Protein AF-A0A349EQB1-F1 (afdb_monomer)

pLDDT: mean 83.78, std 11.64, range [45.06, 97.0]

Radius of gyration: 29.95 Å; Cα contacts (8 Å, |Δi|>4): 102; chains: 1; bounding box: 60×45×74 Å

Sequence (144 aa):
MTQQDSREPRIEEIAELMQVSVTTARRVSQVVRETTSLDVLIGEHEEDTLKDMLQDRSAVSPDVAATFARRNKDIQEWLSHLTASERRVIELRYGLYDGDDRTLESIGREFGVTRERVRQKEVQALNKLRAISRERNVELASML

Secondary structure (DSSP, 8-state):
-TTTSSSPPPHHHHHHHTTS-HHHHHHHHHHTPPPPPTT-B-SSSTT-BHHHH---TTSPPHHHHHHHHHHHHHHHHHHHTS-HHHHHHHHHHTTTTTS----HHHHHHHHTS-HHHHHHHHHHHHHHHHHHHHHHT--GGGT-

Mean predicted aligned error: 13.96 Å

Structure (mmCIF, N/CA/C/O backbone):
data_AF-A0A349EQB1-F1
#
_entry.id   AF-A0A349EQB1-F1
#
loop_
_atom_site.group_PDB
_atom_site.id
_atom_site.type_symbol
_atom_site.label_atom_id
_atom_site.label_alt_id
_atom_site.label_comp_id
_atom_site.label_asym_id
_atom_site.label_entity_id
_atom_site.label_seq_id
_atom_site.pdbx_PDB_ins_code
_atom_site.Cartn_x
_atom_site.Cartn_y
_atom_site.Cartn_z
_atom_site.occupancy
_atom_site.B_iso_or_equiv
_atom_site.auth_seq_id
_atom_site.auth_comp_id
_atom_site.auth_asym_id
_atom_site.auth_atom_id
_atom_site.pdbx_PDB_model_num
ATOM 1 N N . MET A 1 1 ? 29.550 13.328 -52.832 1.00 58.56 1 MET A N 1
ATOM 2 C CA . MET A 1 1 ? 30.501 13.485 -51.708 1.00 58.56 1 MET A CA 1
ATOM 3 C C . MET A 1 1 ? 31.360 12.240 -51.495 1.00 58.56 1 MET A C 1
ATOM 5 O O . MET A 1 1 ? 32.568 12.388 -51.426 1.00 58.56 1 MET A O 1
ATOM 9 N N . THR A 1 2 ? 30.810 11.019 -51.516 1.00 52.44 2 THR A N 1
ATOM 10 C CA . THR A 1 2 ? 31.609 9.770 -51.451 1.00 52.44 2 THR A CA 1
ATOM 11 C C . THR A 1 2 ? 32.505 9.525 -52.677 1.00 52.44 2 THR A C 1
ATOM 13 O O . THR A 1 2 ? 33.548 8.898 -52.555 1.00 52.44 2 THR A O 1
ATOM 16 N N . GLN A 1 3 ? 32.148 10.068 -53.846 1.00 54.84 3 GLN A N 1
ATOM 17 C CA . GLN A 1 3 ? 32.935 9.944 -55.085 1.00 54.84 3 GLN A CA 1
ATOM 18 C C . GLN A 1 3 ? 34.047 11.001 -55.260 1.00 54.84 3 GLN A C 1
ATOM 20 O O . GLN A 1 3 ? 34.811 10.899 -56.212 1.00 54.84 3 GLN A O 1
ATOM 25 N N . GLN A 1 4 ? 34.135 12.012 -54.383 1.00 57.34 4 GLN A N 1
ATOM 26 C CA . GLN A 1 4 ? 35.089 13.130 -54.515 1.00 57.34 4 GLN A CA 1
ATOM 27 C C . GLN A 1 4 ? 36.216 13.100 -53.475 1.00 57.34 4 GLN A C 1
ATOM 29 O O . GLN A 1 4 ? 37.355 13.371 -53.836 1.00 57.34 4 GLN A O 1
ATOM 34 N N . ASP A 1 5 ? 35.926 12.713 -52.227 1.00 60.06 5 ASP A N 1
ATOM 35 C CA . ASP A 1 5 ? 36.905 12.790 -51.129 1.00 60.06 5 ASP A CA 1
ATOM 36 C C . ASP A 1 5 ? 37.429 11.418 -50.662 1.00 60.06 5 ASP A C 1
ATOM 38 O O . ASP A 1 5 ? 38.184 11.349 -49.693 1.00 60.06 5 ASP A O 1
ATOM 42 N N . SER A 1 6 ? 37.016 10.314 -51.304 1.00 67.56 6 SER A N 1
ATOM 43 C CA . SER A 1 6 ? 37.355 8.925 -50.919 1.00 67.56 6 SER A CA 1
ATOM 44 C C . SER A 1 6 ? 37.171 8.613 -49.422 1.00 67.56 6 SER A C 1
ATOM 46 O O . 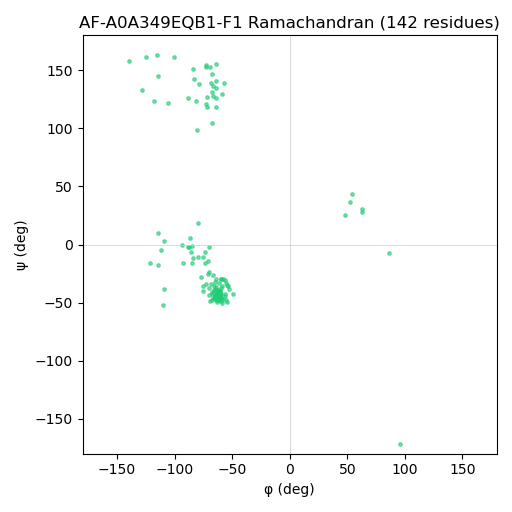SER A 1 6 ? 37.815 7.716 -48.879 1.00 67.56 6 SER A O 1
ATOM 48 N N . ARG A 1 7 ? 36.290 9.353 -48.742 1.00 76.25 7 ARG A N 1
ATOM 49 C CA . ARG A 1 7 ? 35.950 9.201 -47.323 1.00 76.25 7 ARG A CA 1
ATOM 50 C C . ARG A 1 7 ? 34.454 9.384 -47.119 1.00 76.25 7 ARG A C 1
ATOM 52 O O . ARG A 1 7 ? 33.783 10.047 -47.915 1.00 76.25 7 ARG A O 1
ATOM 59 N N . GLU A 1 8 ? 33.946 8.840 -46.020 1.00 75.56 8 GLU A N 1
ATOM 60 C CA . GLU A 1 8 ? 32.587 9.137 -45.581 1.00 75.56 8 GLU A CA 1
ATOM 61 C C . GLU A 1 8 ? 32.468 10.613 -45.145 1.00 75.56 8 GLU A C 1
ATOM 63 O O . GLU A 1 8 ? 33.369 11.140 -44.474 1.00 75.56 8 GLU A O 1
ATOM 68 N N . PRO A 1 9 ? 31.389 11.312 -45.547 1.00 80.31 9 PRO A N 1
ATOM 69 C CA . PRO A 1 9 ? 31.153 12.694 -45.149 1.00 80.31 9 PRO A CA 1
ATOM 70 C C . PRO A 1 9 ? 30.838 12.782 -43.651 1.00 80.31 9 PRO A C 1
ATOM 72 O O . PRO A 1 9 ? 30.095 11.966 -43.103 1.00 80.31 9 PRO A O 1
ATOM 75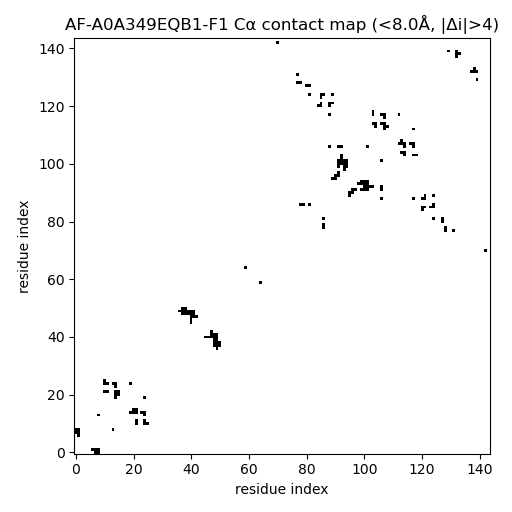 N N . ARG A 1 10 ? 31.393 13.791 -42.975 1.00 84.69 10 ARG A N 1
ATOM 76 C CA . ARG A 1 10 ? 31.135 14.044 -41.552 1.00 84.69 10 ARG A CA 1
ATOM 77 C C . ARG A 1 10 ? 29.733 14.611 -41.358 1.00 84.69 10 ARG A C 1
ATOM 79 O O . ARG A 1 10 ? 29.185 15.269 -42.240 1.00 84.69 10 ARG A O 1
ATOM 86 N N . ILE A 1 11 ? 29.163 14.412 -40.171 1.00 83.44 11 ILE A N 1
ATOM 87 C CA . ILE A 1 11 ? 27.797 14.867 -39.863 1.00 83.44 11 ILE A CA 1
ATOM 88 C C . ILE A 1 11 ? 27.674 16.392 -39.978 1.00 83.44 11 ILE A C 1
ATOM 90 O O . ILE A 1 11 ? 26.634 16.903 -40.385 1.00 83.44 11 ILE A O 1
ATOM 94 N N . GLU A 1 12 ? 28.741 17.118 -39.660 1.00 86.25 12 GLU A N 1
ATOM 95 C CA . GLU A 1 12 ? 28.824 18.569 -39.796 1.00 86.25 12 GLU A CA 1
ATOM 96 C C . GLU A 1 12 ? 28.764 19.014 -41.271 1.00 86.25 12 GLU A C 1
ATOM 98 O O . GLU A 1 12 ? 28.038 19.950 -41.592 1.00 86.25 12 GLU A O 1
ATOM 103 N N . GLU A 1 13 ? 29.434 18.291 -42.174 1.00 84.25 13 GLU A N 1
ATOM 104 C CA . GLU A 1 13 ? 29.444 18.568 -43.621 1.00 84.25 13 GLU A CA 1
ATOM 105 C C . GLU A 1 13 ? 28.085 18.250 -44.260 1.00 84.25 13 GLU A C 1
ATOM 107 O O . GLU A 1 13 ? 27.602 18.975 -45.128 1.00 84.25 13 GLU A O 1
ATOM 112 N N . ILE A 1 14 ? 27.432 17.182 -43.789 1.00 82.25 14 ILE A N 1
ATOM 113 C CA . ILE A 1 14 ? 26.068 16.816 -44.189 1.00 82.25 14 ILE A CA 1
ATOM 114 C C . ILE A 1 14 ? 25.079 17.896 -43.739 1.00 82.25 14 ILE A C 1
ATOM 116 O O . ILE A 1 14 ? 24.205 18.290 -44.508 1.00 82.25 14 ILE A O 1
ATOM 120 N N . ALA A 1 15 ? 25.216 18.391 -42.507 1.00 87.19 15 ALA A N 1
ATOM 121 C CA . ALA A 1 15 ? 24.347 19.428 -41.963 1.00 87.19 15 ALA A CA 1
ATOM 122 C C . ALA A 1 15 ? 24.461 20.745 -42.747 1.00 87.19 15 ALA A C 1
ATOM 124 O O . ALA A 1 15 ? 23.440 21.349 -43.076 1.00 87.19 15 ALA A O 1
ATOM 125 N N . GLU A 1 16 ? 25.688 21.147 -43.092 1.00 87.00 16 GLU A N 1
ATOM 126 C CA . GLU A 1 16 ? 25.968 22.343 -43.889 1.00 87.00 16 GLU A CA 1
ATOM 127 C C . GLU A 1 16 ? 25.401 22.230 -45.311 1.00 87.00 16 GLU A C 1
ATOM 129 O O . GLU A 1 16 ? 24.677 23.121 -45.759 1.00 87.00 16 GLU A O 1
ATOM 134 N N . LEU A 1 17 ? 25.636 21.101 -45.990 1.00 84.56 17 LEU A N 1
ATOM 135 C CA . LEU A 1 17 ? 25.117 20.852 -47.338 1.00 84.56 17 LEU A CA 1
ATOM 136 C C . LEU A 1 17 ? 23.581 20.814 -47.372 1.00 84.56 17 LEU A C 1
ATOM 138 O O . LEU A 1 17 ? 22.958 21.307 -48.310 1.00 84.56 17 LEU A O 1
ATOM 142 N N . MET A 1 18 ? 22.967 20.217 -46.348 1.00 84.00 18 MET A N 1
ATOM 143 C CA . MET A 1 18 ? 21.514 20.085 -46.234 1.00 84.00 18 MET A CA 1
ATOM 144 C C . MET A 1 18 ? 20.837 21.322 -45.622 1.00 84.00 18 MET A C 1
ATOM 146 O O . MET A 1 18 ? 19.614 21.327 -45.505 1.00 84.00 18 MET A O 1
ATOM 150 N N . GLN A 1 19 ? 21.599 22.355 -45.235 1.00 87.75 19 GLN A N 1
ATOM 151 C CA . GLN A 1 19 ? 21.108 23.565 -44.557 1.00 87.75 19 GLN A CA 1
ATOM 152 C C . GLN A 1 19 ? 20.255 23.270 -43.307 1.00 87.75 19 GLN A C 1
ATOM 154 O O . GLN A 1 19 ? 19.283 23.964 -43.005 1.00 87.75 19 GLN A O 1
ATOM 159 N N . VAL A 1 20 ? 20.621 22.228 -42.558 1.00 90.19 20 VAL A N 1
ATOM 160 C CA . VAL A 1 20 ? 19.969 21.840 -41.299 1.00 90.19 20 VAL A CA 1
ATOM 161 C C . VAL A 1 20 ? 20.938 21.986 -40.132 1.00 90.19 20 VAL A C 1
ATOM 163 O O . VAL A 1 20 ? 22.152 22.052 -40.301 1.00 90.19 20 VAL A O 1
ATOM 166 N N . SER A 1 21 ? 20.422 22.003 -38.903 1.00 90.25 21 SER A N 1
ATOM 167 C CA . SER A 1 21 ? 21.295 21.975 -37.728 1.00 90.25 21 SER A CA 1
ATOM 168 C C . SER A 1 21 ? 22.021 20.630 -37.607 1.00 90.25 21 SER A C 1
ATOM 170 O O . SER A 1 21 ? 21.444 19.572 -37.870 1.00 90.25 21 SER A O 1
ATOM 172 N N . VAL A 1 22 ? 23.258 20.646 -37.096 1.00 87.62 22 VAL A N 1
ATOM 173 C CA . VAL A 1 22 ? 24.036 19.426 -36.788 1.00 87.62 22 VAL A CA 1
ATOM 174 C C . VAL A 1 22 ? 23.259 18.482 -35.863 1.00 87.62 22 VAL A C 1
ATOM 176 O O . VAL A 1 22 ? 23.308 17.264 -36.011 1.00 87.62 22 VAL A O 1
ATOM 179 N N . THR A 1 23 ? 22.476 19.033 -34.933 1.00 86.88 23 THR A N 1
ATOM 180 C CA . THR A 1 23 ? 21.584 18.260 -34.055 1.00 86.88 23 THR A CA 1
ATOM 181 C C . THR A 1 23 ? 20.488 17.526 -34.831 1.00 86.88 23 THR A C 1
ATOM 183 O O . THR A 1 23 ? 20.200 16.367 -34.536 1.00 86.88 23 THR A O 1
ATOM 186 N N . THR A 1 24 ? 19.913 18.164 -35.853 1.00 84.25 24 THR A N 1
ATOM 187 C CA . THR A 1 24 ? 18.908 17.558 -36.734 1.00 84.25 24 THR A CA 1
ATOM 188 C C . THR A 1 24 ? 19.542 16.489 -37.617 1.00 84.25 24 THR A C 1
ATOM 190 O O . THR A 1 24 ? 18.998 15.391 -37.699 1.00 84.25 24 THR A O 1
ATOM 193 N N . ALA A 1 25 ? 20.719 16.756 -38.189 1.00 85.38 25 ALA A N 1
ATOM 194 C CA . ALA A 1 25 ? 21.469 15.784 -38.983 1.00 85.38 25 ALA A CA 1
ATOM 195 C C . ALA A 1 25 ? 21.843 14.532 -38.166 1.00 85.38 25 ALA A C 1
ATOM 197 O O . ALA A 1 25 ? 21.611 13.413 -38.622 1.00 85.38 25 ALA A O 1
ATOM 198 N N . ARG A 1 26 ? 22.317 14.696 -36.918 1.00 84.00 26 ARG A N 1
ATOM 199 C CA . ARG A 1 26 ? 22.575 13.572 -35.992 1.00 84.00 26 ARG A CA 1
ATOM 200 C C . ARG A 1 26 ? 21.316 12.768 -35.703 1.00 84.00 26 ARG A C 1
ATOM 202 O O . ARG A 1 26 ? 21.353 11.544 -35.757 1.00 84.00 26 ARG A O 1
ATOM 209 N N . ARG A 1 27 ? 20.202 13.444 -35.413 1.00 81.88 27 ARG A N 1
ATOM 210 C CA . ARG A 1 27 ? 18.933 12.779 -35.102 1.00 81.88 27 ARG A CA 1
ATOM 211 C C . ARG A 1 27 ? 18.418 11.972 -36.292 1.00 81.88 27 ARG A C 1
ATOM 213 O O . ARG A 1 27 ? 18.028 10.829 -36.111 1.00 81.88 27 ARG A O 1
ATOM 220 N N . VAL A 1 28 ? 18.453 12.539 -37.498 1.00 81.94 28 VAL A N 1
ATOM 221 C CA . VAL A 1 28 ? 18.044 11.836 -38.723 1.00 81.94 28 VAL A CA 1
ATOM 222 C C . VAL A 1 28 ? 18.976 10.655 -39.003 1.00 81.94 28 VAL A C 1
ATOM 224 O O . VAL A 1 28 ? 18.493 9.555 -39.238 1.00 81.94 28 VAL A O 1
ATOM 227 N N . SER A 1 29 ? 20.294 10.833 -38.874 1.00 77.56 29 SER A N 1
ATOM 228 C CA . SER A 1 29 ? 21.273 9.747 -39.032 1.00 77.56 29 SER A CA 1
ATOM 229 C C . SER A 1 29 ? 21.051 8.592 -38.043 1.00 77.56 29 SER A C 1
ATOM 231 O O . SER A 1 29 ? 21.192 7.431 -38.415 1.00 77.56 29 SER A O 1
ATOM 233 N N . GLN A 1 30 ? 20.631 8.878 -36.806 1.00 73.50 30 GLN A N 1
ATOM 234 C CA . GLN A 1 30 ? 20.284 7.847 -35.821 1.00 73.50 30 GLN A CA 1
ATOM 235 C C . GLN A 1 30 ? 18.985 7.094 -36.139 1.00 73.50 30 GLN A C 1
ATOM 237 O O . GLN A 1 30 ? 18.834 5.957 -35.698 1.00 73.50 30 GLN A O 1
ATOM 242 N N . VAL A 1 31 ? 18.059 7.709 -36.879 1.00 71.69 31 VAL A N 1
ATOM 243 C CA . VAL A 1 31 ? 16.783 7.090 -37.275 1.00 71.69 31 VAL A CA 1
ATOM 244 C C . VAL A 1 31 ? 16.970 6.103 -38.430 1.00 71.69 31 VAL A C 1
ATOM 246 O O . VAL A 1 31 ? 16.237 5.125 -38.504 1.00 71.69 31 VAL A O 1
ATOM 249 N N . VAL A 1 32 ? 17.982 6.293 -39.284 1.00 66.69 32 VAL A N 1
ATOM 250 C CA . VAL A 1 32 ? 18.276 5.411 -40.437 1.00 66.69 32 VAL A CA 1
ATOM 251 C C . VAL A 1 32 ? 19.017 4.126 -40.022 1.00 66.69 32 VAL A C 1
ATOM 253 O O . VAL A 1 32 ? 19.621 3.452 -40.845 1.00 66.69 32 VAL A O 1
ATOM 256 N N . ARG A 1 33 ? 18.996 3.742 -38.741 1.00 62.59 33 ARG A N 1
ATOM 257 C CA . ARG A 1 33 ? 19.584 2.461 -38.330 1.00 62.59 33 ARG A CA 1
ATOM 258 C C . ARG A 1 33 ? 18.804 1.315 -38.973 1.00 62.59 33 ARG A C 1
ATOM 260 O O . ARG A 1 33 ? 17.617 1.152 -38.701 1.00 62.59 33 ARG A O 1
ATOM 267 N N . GLU A 1 34 ? 19.482 0.523 -39.798 1.00 64.94 34 GLU A N 1
ATOM 268 C CA . GLU A 1 34 ? 18.965 -0.760 -40.267 1.00 64.94 34 GLU A CA 1
ATOM 269 C C . GLU A 1 34 ? 18.690 -1.650 -39.049 1.00 64.94 34 GLU A C 1
ATOM 271 O O . GLU A 1 34 ? 19.511 -1.769 -38.136 1.00 64.94 34 GLU A O 1
ATOM 276 N N . THR A 1 35 ? 17.493 -2.225 -38.988 1.00 74.50 35 THR A N 1
ATOM 277 C CA . THR A 1 35 ? 17.125 -3.155 -37.923 1.00 74.50 35 THR A CA 1
ATOM 278 C C . THR A 1 35 ? 17.861 -4.472 -38.138 1.00 74.50 35 THR A C 1
ATOM 280 O O . THR A 1 35 ? 17.665 -5.120 -39.165 1.00 74.50 35 THR A O 1
ATOM 283 N N . THR A 1 36 ? 18.668 -4.897 -37.170 1.00 79.56 36 THR A N 1
ATOM 284 C CA . THR A 1 36 ? 19.294 -6.226 -37.184 1.00 79.56 36 THR A CA 1
ATOM 285 C C . THR A 1 36 ? 18.323 -7.268 -36.635 1.00 79.56 36 THR A C 1
ATOM 287 O O . THR A 1 36 ? 17.585 -6.994 -35.686 1.00 79.56 36 THR A O 1
ATOM 290 N N . SER A 1 37 ? 18.322 -8.468 -37.220 1.00 84.38 37 SER A N 1
ATOM 291 C CA . SER A 1 37 ? 17.544 -9.587 -36.682 1.00 84.38 37 SER A CA 1
ATOM 292 C C . SER A 1 37 ? 18.054 -9.994 -35.296 1.00 84.38 37 SER A C 1
ATOM 294 O O . SER A 1 37 ? 19.259 -10.025 -35.049 1.00 84.38 37 SER A O 1
ATOM 296 N N . LEU A 1 38 ? 17.129 -10.333 -34.397 1.00 82.69 38 LEU A N 1
ATOM 297 C CA . LEU A 1 38 ? 17.454 -10.861 -33.072 1.00 82.69 38 LEU A CA 1
ATOM 298 C C . LEU A 1 38 ? 17.946 -12.317 -33.115 1.00 82.69 38 LEU A C 1
ATOM 300 O O . LEU A 1 38 ? 18.570 -12.763 -32.160 1.00 82.69 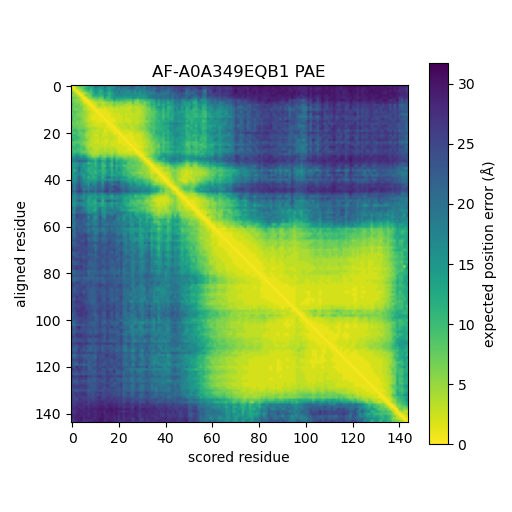38 LEU A O 1
ATOM 304 N N . ASP A 1 39 ? 17.715 -13.022 -34.225 1.00 85.12 39 ASP A N 1
ATOM 305 C CA . ASP A 1 39 ? 18.143 -14.414 -34.428 1.00 85.12 39 ASP A CA 1
ATOM 306 C C . ASP A 1 39 ? 19.574 -14.520 -34.989 1.00 85.12 39 ASP A C 1
ATOM 308 O O . ASP A 1 39 ? 20.030 -15.599 -35.363 1.00 85.12 39 ASP A O 1
ATOM 312 N N . VAL A 1 40 ? 20.292 -13.397 -35.107 1.00 86.19 40 VAL A N 1
ATOM 313 C CA . VAL A 1 40 ? 21.702 -13.410 -35.514 1.00 86.19 40 VAL A CA 1
ATOM 314 C C . VAL A 1 40 ? 22.525 -14.080 -34.418 1.00 86.19 40 VAL A C 1
ATOM 316 O O . VAL A 1 40 ? 22.440 -13.673 -33.261 1.00 86.19 40 VAL A O 1
ATOM 319 N N . LEU A 1 41 ? 23.332 -15.074 -34.797 1.00 84.19 41 LEU A N 1
ATOM 320 C CA . LEU A 1 41 ? 24.287 -15.729 -33.903 1.00 84.19 41 LEU A CA 1
ATOM 321 C C . LEU A 1 41 ? 25.361 -14.734 -33.443 1.00 84.19 41 LEU A C 1
ATOM 323 O O . LEU A 1 41 ? 25.897 -13.974 -34.256 1.00 84.19 41 LEU A O 1
ATOM 327 N N . ILE A 1 42 ? 25.675 -14.732 -32.149 1.00 79.50 42 ILE A N 1
ATOM 328 C CA . ILE A 1 42 ? 26.669 -13.848 -31.536 1.00 79.50 42 ILE A CA 1
ATOM 329 C C . ILE A 1 42 ? 27.659 -14.665 -30.707 1.00 79.50 42 ILE A C 1
ATOM 331 O O . ILE A 1 42 ? 27.270 -15.452 -29.858 1.00 79.50 42 ILE A O 1
ATOM 335 N N . GLY A 1 43 ? 28.955 -14.390 -30.886 1.00 75.44 43 GLY A N 1
ATOM 336 C CA . GLY A 1 43 ? 30.031 -15.030 -30.124 1.00 75.44 43 GLY A CA 1
ATOM 337 C C . GLY A 1 43 ? 30.656 -16.227 -30.844 1.00 75.44 43 GLY A C 1
ATOM 338 O O . GLY A 1 43 ? 30.420 -16.446 -32.028 1.00 75.44 43 GLY A O 1
ATOM 339 N N . GLU A 1 44 ? 31.517 -16.964 -30.136 1.00 71.44 44 GLU A N 1
ATOM 340 C CA . GLU A 1 44 ? 32.187 -18.171 -30.659 1.00 71.44 44 GLU A CA 1
ATOM 341 C C . GLU A 1 44 ? 31.325 -19.438 -30.523 1.00 71.44 44 GLU A C 1
ATOM 343 O O . GLU A 1 44 ? 31.655 -20.477 -31.092 1.00 71.44 44 GLU A O 1
ATOM 348 N N . HIS A 1 45 ? 30.230 -19.365 -29.764 1.00 66.88 45 HIS A N 1
ATOM 349 C CA . HIS A 1 45 ? 29.308 -20.474 -29.556 1.00 66.88 45 HIS A CA 1
ATOM 350 C C . HIS A 1 45 ? 28.232 -20.471 -30.647 1.00 66.88 45 HIS A C 1
ATOM 352 O O . HIS A 1 45 ? 27.557 -19.469 -30.859 1.00 66.88 45 HIS A O 1
ATOM 358 N N . GLU A 1 46 ? 28.065 -21.602 -31.335 1.00 68.31 46 GLU A N 1
ATOM 359 C CA . GLU A 1 46 ? 27.184 -21.732 -32.510 1.00 68.31 46 GLU A CA 1
ATOM 360 C C . GLU A 1 46 ? 25.674 -21.658 -32.194 1.00 68.31 46 GLU A C 1
ATOM 362 O O . GLU A 1 46 ? 24.860 -21.714 -33.113 1.00 68.31 46 GLU A O 1
ATOM 367 N N . GLU A 1 47 ? 25.287 -21.526 -30.922 1.00 76.12 47 GLU A N 1
ATOM 368 C CA . GLU A 1 47 ? 23.884 -21.558 -30.480 1.00 76.12 47 GLU A CA 1
ATOM 369 C C . GLU A 1 47 ? 23.376 -20.229 -29.897 1.00 76.12 47 GLU A C 1
ATOM 371 O O . GLU A 1 47 ? 22.164 -20.029 -29.835 1.00 76.12 47 GLU A O 1
ATOM 376 N N . ASP A 1 48 ? 24.263 -19.309 -29.502 1.00 81.69 48 ASP A N 1
ATOM 377 C CA . ASP A 1 48 ? 23.861 -18.077 -28.819 1.00 81.69 48 ASP A CA 1
ATOM 378 C C . ASP A 1 48 ? 23.380 -17.026 -29.828 1.00 81.69 48 ASP A C 1
ATOM 380 O O . ASP A 1 48 ? 24.114 -16.628 -30.737 1.00 81.69 48 ASP A O 1
ATOM 384 N N . THR A 1 49 ? 22.151 -16.533 -29.665 1.00 86.06 49 THR A N 1
ATOM 385 C CA . THR A 1 49 ? 21.593 -15.472 -30.516 1.00 86.06 49 THR A CA 1
ATOM 386 C C . THR A 1 49 ? 21.645 -14.101 -29.842 1.00 86.06 49 THR A C 1
ATOM 388 O O . THR A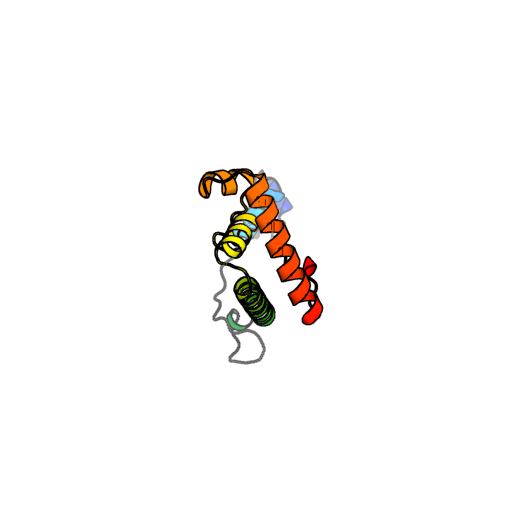 1 49 ? 21.720 -13.970 -28.618 1.00 86.06 49 THR A O 1
ATOM 391 N N . LEU A 1 50 ? 21.531 -13.031 -30.635 1.00 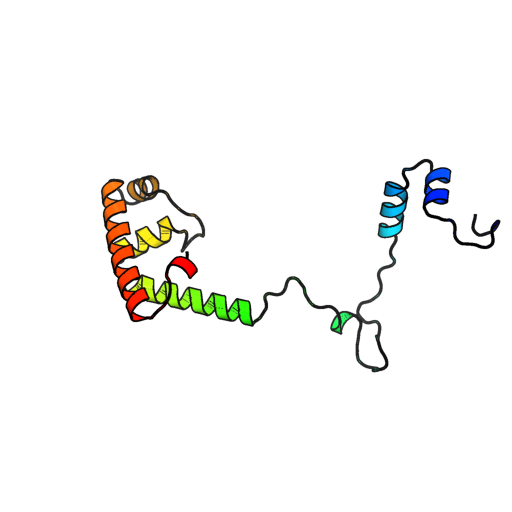83.19 50 LEU A N 1
ATOM 392 C CA . LEU A 1 50 ? 21.411 -11.661 -30.122 1.00 83.19 50 LEU A CA 1
ATOM 393 C C . LEU A 1 50 ? 20.241 -11.512 -29.136 1.00 83.19 50 LEU A C 1
ATOM 395 O O . LEU A 1 50 ? 20.333 -10.734 -28.185 1.00 83.19 50 LEU A O 1
ATOM 399 N N . LYS A 1 51 ? 19.154 -12.262 -29.339 1.00 81.62 51 LYS A N 1
ATOM 400 C CA . LYS A 1 51 ? 18.002 -12.295 -28.435 1.00 81.62 51 LYS A CA 1
ATOM 401 C C . LYS A 1 51 ? 18.369 -12.792 -27.038 1.00 81.62 51 LYS A C 1
ATOM 403 O O . LYS A 1 51 ? 17.868 -12.234 -26.065 1.00 81.62 51 LYS A O 1
ATOM 408 N N . ASP A 1 52 ? 19.240 -13.791 -26.937 1.00 84.00 52 ASP A N 1
ATOM 409 C CA . ASP A 1 52 ? 19.602 -14.423 -25.663 1.00 84.00 52 ASP A CA 1
ATOM 410 C C . ASP A 1 52 ? 20.444 -13.492 -24.776 1.00 84.00 52 ASP A C 1
ATOM 412 O O . ASP A 1 52 ? 20.415 -13.583 -23.549 1.00 84.00 52 ASP A O 1
ATOM 416 N N . MET A 1 53 ? 21.127 -12.518 -25.384 1.00 79.75 53 MET A N 1
ATOM 417 C CA . MET A 1 53 ? 21.891 -11.487 -24.673 1.00 79.75 53 MET A CA 1
ATOM 418 C C . MET A 1 53 ? 21.049 -10.280 -24.235 1.00 79.75 53 MET A C 1
ATOM 420 O O . MET A 1 53 ? 21.499 -9.461 -23.424 1.00 79.75 53 MET A O 1
ATOM 424 N N . LEU A 1 54 ? 19.843 -10.112 -24.784 1.00 82.75 54 LEU A N 1
ATOM 425 C CA . LEU A 1 54 ? 18.994 -8.966 -24.478 1.00 82.75 54 LEU A CA 1
ATOM 426 C C . LEU A 1 54 ? 18.255 -9.185 -23.159 1.00 82.75 54 LEU A C 1
ATOM 428 O O . LEU A 1 54 ? 17.196 -9.804 -23.098 1.00 82.75 54 LEU A O 1
ATOM 432 N N . GLN A 1 55 ? 18.791 -8.597 -22.091 1.00 78.62 55 GLN A N 1
ATOM 433 C CA . GLN A 1 55 ? 18.089 -8.530 -20.817 1.00 78.62 55 GLN A CA 1
ATOM 434 C C . GLN A 1 55 ? 16.817 -7.681 -20.948 1.00 78.62 55 GLN A C 1
ATOM 436 O O . GLN A 1 55 ? 16.876 -6.503 -21.320 1.00 78.62 55 GLN A O 1
ATOM 441 N N . ASP A 1 56 ? 15.678 -8.252 -20.557 1.00 82.88 56 ASP A N 1
ATOM 442 C CA . ASP A 1 56 ? 14.449 -7.488 -20.381 1.00 82.88 56 ASP A CA 1
ATOM 443 C C . ASP A 1 56 ? 14.601 -6.535 -19.189 1.00 82.88 56 ASP A C 1
ATOM 445 O O . ASP A 1 56 ? 14.560 -6.928 -18.023 1.00 82.88 56 ASP A O 1
ATOM 449 N N . ARG A 1 57 ? 14.794 -5.252 -19.494 1.00 78.50 57 ARG A N 1
ATOM 450 C CA . ARG A 1 57 ? 14.917 -4.187 -18.489 1.00 78.50 57 ARG A CA 1
ATOM 451 C C . ARG A 1 57 ? 13.579 -3.792 -17.864 1.00 78.50 57 ARG A C 1
ATOM 453 O O . ARG A 1 57 ? 13.578 -3.023 -16.908 1.00 78.50 57 ARG A O 1
ATOM 460 N N . SER A 1 58 ? 12.462 -4.262 -18.415 1.00 79.31 58 SER A N 1
ATOM 461 C CA . SER A 1 58 ? 11.120 -4.026 -17.881 1.00 79.31 58 SER A CA 1
ATOM 462 C C . SER A 1 58 ? 10.651 -5.133 -16.932 1.00 79.31 58 SER A C 1
ATOM 464 O O . SER A 1 58 ? 9.724 -4.915 -16.151 1.00 79.31 58 SER A O 1
ATOM 466 N N . ALA A 1 59 ? 11.312 -6.295 -16.950 1.00 82.62 59 ALA A N 1
ATOM 467 C CA . ALA A 1 59 ? 10.986 -7.407 -16.074 1.00 82.62 59 ALA A CA 1
ATOM 468 C C . ALA A 1 59 ? 11.299 -7.082 -14.603 1.00 82.62 59 ALA A C 1
ATOM 470 O O . ALA A 1 59 ? 12.395 -6.642 -14.248 1.00 82.62 59 ALA A O 1
ATOM 471 N N . VAL A 1 60 ? 10.336 -7.348 -13.719 1.00 82.19 60 VAL A N 1
ATOM 472 C CA . VAL A 1 60 ? 10.540 -7.245 -12.270 1.00 82.19 60 VAL A CA 1
ATOM 473 C C . VAL A 1 60 ? 11.424 -8.406 -11.816 1.00 82.19 60 VAL A C 1
ATOM 475 O O . VAL A 1 60 ? 11.113 -9.567 -12.075 1.00 82.19 60 VAL A O 1
ATOM 478 N N . SER A 1 61 ? 12.515 -8.099 -11.112 1.00 85.94 61 SER A N 1
ATOM 479 C CA . SER A 1 61 ? 13.398 -9.124 -10.544 1.00 85.94 61 SER A CA 1
ATOM 480 C C . SER A 1 61 ? 12.620 -10.077 -9.617 1.00 85.94 61 SER A C 1
ATOM 482 O O . SER A 1 61 ? 11.813 -9.600 -8.810 1.00 85.94 61 SER A O 1
ATOM 484 N N . PRO A 1 62 ? 12.881 -11.400 -9.656 1.00 86.00 62 PRO A N 1
ATOM 485 C CA . PRO A 1 62 ? 12.236 -12.368 -8.767 1.00 86.00 62 PRO A CA 1
ATOM 486 C C . PRO A 1 62 ? 12.355 -12.013 -7.280 1.00 86.00 62 PRO A C 1
ATOM 488 O O . PRO A 1 62 ? 11.407 -12.211 -6.525 1.00 86.00 62 PRO A O 1
ATOM 491 N N . ASP A 1 63 ? 13.489 -11.442 -6.867 1.00 85.69 63 ASP A N 1
ATOM 492 C CA . ASP A 1 63 ? 13.72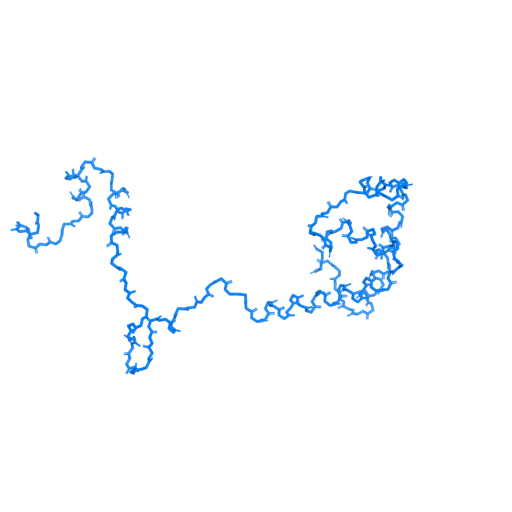1 -10.992 -5.489 1.00 85.69 63 ASP A CA 1
ATOM 493 C C . ASP A 1 63 ? 12.764 -9.857 -5.083 1.00 85.69 63 ASP A C 1
ATOM 495 O O . ASP A 1 63 ? 12.124 -9.899 -4.027 1.00 85.69 63 ASP A O 1
ATOM 499 N N . VAL A 1 64 ? 12.586 -8.880 -5.978 1.00 84.06 64 VAL A N 1
ATOM 500 C CA . VAL A 1 64 ? 11.665 -7.754 -5.780 1.00 84.06 64 VAL A CA 1
ATOM 501 C C . VAL A 1 64 ? 10.225 -8.260 -5.719 1.00 84.06 64 VAL A C 1
ATOM 503 O O . VAL A 1 64 ? 9.475 -7.873 -4.821 1.00 84.06 64 VAL A O 1
ATOM 506 N N . ALA A 1 65 ? 9.851 -9.170 -6.622 1.00 85.44 65 ALA A N 1
ATOM 507 C CA . ALA A 1 65 ? 8.522 -9.773 -6.647 1.00 85.44 65 ALA A CA 1
ATOM 508 C C . ALA A 1 65 ? 8.228 -10.578 -5.367 1.00 85.44 65 ALA A C 1
ATOM 510 O O . ALA A 1 65 ? 7.170 -10.406 -4.758 1.00 85.44 65 ALA A O 1
ATOM 511 N N . ALA A 1 66 ? 9.172 -11.408 -4.913 1.00 87.00 66 ALA A N 1
ATOM 512 C CA . ALA A 1 66 ? 9.037 -12.192 -3.685 1.00 87.00 66 ALA A CA 1
ATOM 513 C C . ALA A 1 66 ? 8.923 -11.293 -2.447 1.00 87.00 66 ALA A C 1
ATOM 515 O O . ALA A 1 66 ? 8.070 -11.510 -1.581 1.00 87.00 66 ALA A O 1
ATOM 516 N N . THR A 1 67 ? 9.740 -10.243 -2.388 1.00 87.19 67 THR A N 1
ATOM 517 C CA . THR A 1 67 ? 9.711 -9.258 -1.308 1.00 87.19 67 THR A CA 1
ATOM 518 C C . THR A 1 67 ? 8.372 -8.520 -1.260 1.00 87.19 67 THR A C 1
ATOM 520 O O . THR A 1 67 ? 7.801 -8.358 -0.180 1.00 87.19 67 THR A O 1
ATOM 523 N N . PHE A 1 68 ? 7.838 -8.101 -2.409 1.00 85.06 68 PHE A N 1
ATOM 524 C CA . PHE A 1 68 ? 6.525 -7.460 -2.496 1.00 85.06 68 PHE A CA 1
ATOM 525 C C . PHE A 1 68 ? 5.396 -8.406 -2.064 1.00 85.06 68 PHE A C 1
ATOM 527 O O . PHE A 1 68 ? 4.560 -8.041 -1.237 1.00 85.06 68 PHE A O 1
ATOM 534 N N . ALA A 1 69 ? 5.409 -9.651 -2.548 1.00 86.25 69 ALA A N 1
ATOM 535 C CA . ALA A 1 69 ? 4.423 -10.662 -2.172 1.00 86.25 69 ALA A CA 1
ATOM 536 C C . ALA A 1 69 ? 4.433 -10.944 -0.660 1.00 86.25 69 ALA A C 1
ATOM 538 O O . ALA A 1 69 ? 3.373 -11.024 -0.035 1.00 86.25 69 ALA A O 1
ATOM 539 N N . ARG A 1 70 ? 5.625 -11.039 -0.054 1.00 87.31 70 ARG A N 1
ATOM 540 C CA . ARG A 1 70 ? 5.777 -11.191 1.397 1.00 87.31 70 ARG A CA 1
ATOM 541 C C . ARG A 1 70 ? 5.201 -9.994 2.154 1.00 87.31 70 ARG A C 1
ATOM 543 O O . ARG A 1 70 ? 4.412 -10.202 3.069 1.00 87.31 70 ARG A O 1
ATOM 550 N N . ARG A 1 71 ? 5.532 -8.762 1.747 1.00 83.81 71 ARG A N 1
ATOM 551 C CA . ARG A 1 71 ? 4.995 -7.543 2.379 1.00 83.81 71 ARG A CA 1
ATOM 552 C C . ARG A 1 71 ? 3.470 -7.501 2.333 1.00 83.81 71 ARG A C 1
ATOM 554 O O . ARG A 1 71 ? 2.841 -7.265 3.359 1.00 83.81 71 ARG A O 1
ATOM 561 N N . ASN A 1 72 ? 2.873 -7.792 1.178 1.00 86.94 72 ASN A N 1
ATOM 562 C CA . ASN A 1 72 ? 1.417 -7.835 1.05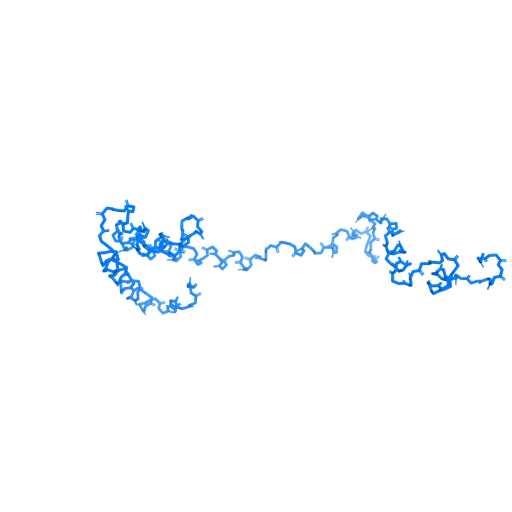1 1.00 86.94 72 ASN A CA 1
ATOM 563 C C . ASN A 1 72 ? 0.794 -8.881 1.976 1.00 86.94 72 ASN A C 1
ATOM 565 O O . ASN A 1 72 ? -0.225 -8.609 2.606 1.00 86.94 72 ASN A O 1
ATOM 569 N N . LYS A 1 73 ? 1.411 -10.060 2.098 1.00 88.19 73 LYS A N 1
ATOM 570 C CA . LYS A 1 73 ? 0.942 -11.098 3.018 1.00 88.19 73 LYS A CA 1
ATOM 571 C C . LYS A 1 73 ? 0.981 -10.629 4.475 1.00 88.19 73 LYS A C 1
ATOM 573 O O . LYS A 1 73 ? -0.008 -10.813 5.181 1.00 88.19 73 LYS A O 1
ATOM 578 N N . ASP A 1 74 ? 2.076 -10.000 4.897 1.00 86.50 74 ASP A N 1
ATOM 579 C CA . ASP A 1 74 ? 2.229 -9.479 6.260 1.00 86.50 74 ASP A CA 1
ATOM 580 C C . ASP A 1 74 ? 1.170 -8.400 6.561 1.00 86.50 74 ASP A C 1
ATOM 582 O O . ASP A 1 74 ? 0.506 -8.455 7.596 1.00 86.50 74 ASP A O 1
ATOM 586 N N . ILE A 1 75 ? 0.930 -7.473 5.623 1.00 87.19 75 ILE A N 1
ATOM 587 C CA . ILE A 1 75 ? -0.120 -6.447 5.745 1.00 87.19 75 ILE A CA 1
ATOM 588 C C . ILE A 1 75 ? -1.502 -7.094 5.896 1.00 87.19 75 ILE A C 1
ATOM 590 O O . ILE A 1 75 ? -2.252 -6.732 6.803 1.00 87.19 75 ILE A O 1
ATOM 594 N N . GLN A 1 76 ? -1.844 -8.066 5.047 1.00 89.50 76 GLN A N 1
ATOM 595 C CA . GLN A 1 76 ? -3.139 -8.752 5.110 1.00 89.50 76 GLN A CA 1
ATOM 596 C C . GLN A 1 76 ? -3.329 -9.501 6.433 1.00 89.50 76 GLN A C 1
ATOM 598 O O . GLN A 1 76 ? -4.403 -9.447 7.037 1.00 89.50 76 GLN A O 1
ATOM 603 N N . GLU A 1 77 ? -2.276 -10.149 6.930 1.00 89.81 77 GLU A N 1
ATOM 604 C CA . GLU A 1 77 ? -2.292 -10.793 8.239 1.00 89.81 77 GLU A CA 1
ATOM 605 C C . GLU A 1 77 ? -2.522 -9.770 9.358 1.00 89.81 77 GLU A C 1
ATOM 607 O O . GLU A 1 77 ? -3.365 -9.980 10.226 1.00 89.81 77 GLU A O 1
ATOM 612 N N . TRP A 1 78 ? -1.853 -8.620 9.328 1.00 89.31 78 TRP A N 1
ATOM 613 C CA . TRP A 1 78 ? -2.017 -7.598 10.364 1.00 89.31 78 TRP A CA 1
ATOM 614 C C . TRP A 1 78 ? -3.403 -6.957 10.343 1.00 89.31 78 TRP A C 1
ATOM 616 O O . TRP A 1 78 ? -4.032 -6.794 11.392 1.00 89.31 78 TRP A O 1
ATOM 626 N N . LEU A 1 79 ? -3.919 -6.655 9.149 1.00 91.06 79 LEU A N 1
ATOM 627 C CA . LEU A 1 79 ? -5.288 -6.183 8.964 1.00 91.06 79 LEU A CA 1
ATOM 628 C C . LEU A 1 79 ? -6.305 -7.215 9.470 1.00 91.06 79 LEU A C 1
ATOM 630 O O . LEU A 1 79 ? -7.376 -6.823 9.947 1.00 91.06 79 LEU A O 1
ATOM 634 N N . SER A 1 80 ? -5.984 -8.515 9.433 1.00 91.12 80 SER A N 1
ATOM 635 C CA . SER A 1 80 ? -6.853 -9.584 9.944 1.00 91.12 80 SER A CA 1
ATOM 636 C C . SER A 1 80 ? -7.171 -9.443 11.444 1.00 91.12 80 SER A C 1
ATOM 638 O O . SER A 1 80 ? -8.284 -9.762 11.858 1.00 91.12 80 SER A O 1
ATOM 640 N N . HIS A 1 81 ? -6.262 -8.854 12.231 1.00 90.69 81 HIS A N 1
ATOM 641 C CA . HIS A 1 81 ? -6.433 -8.613 13.671 1.00 90.69 81 HIS A CA 1
ATOM 642 C C . HIS A 1 81 ? -7.289 -7.380 14.007 1.00 90.69 81 HIS A C 1
ATOM 644 O O . HIS A 1 81 ? -7.653 -7.160 15.167 1.00 90.69 81 HIS A O 1
ATOM 650 N N . LEU A 1 82 ? -7.607 -6.548 13.014 1.00 93.50 82 LEU A N 1
ATOM 651 C CA . LEU A 1 82 ? -8.488 -5.398 13.181 1.00 93.50 82 LEU A CA 1
ATOM 652 C C . LEU A 1 82 ? -9.957 -5.812 13.070 1.00 93.50 82 LEU A C 1
ATOM 654 O O . LEU A 1 82 ? -10.316 -6.727 12.328 1.00 93.50 82 LEU A O 1
ATOM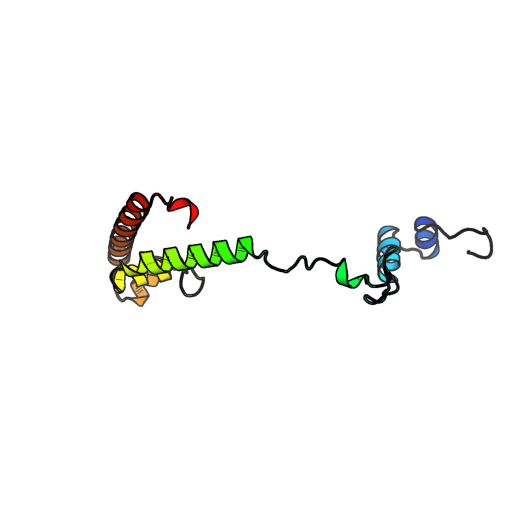 658 N N . THR A 1 83 ? -10.835 -5.081 13.759 1.00 94.88 83 THR A N 1
ATOM 659 C CA . THR A 1 83 ? -12.279 -5.210 13.521 1.00 94.88 83 THR A CA 1
ATOM 660 C C . THR A 1 83 ? -12.617 -4.755 12.100 1.00 94.88 83 THR A C 1
ATOM 662 O O . THR A 1 83 ? -11.919 -3.913 11.534 1.00 94.88 83 THR A O 1
ATOM 665 N N . ALA A 1 84 ? -13.721 -5.243 11.527 1.00 93.00 84 ALA A N 1
ATOM 666 C CA . ALA A 1 84 ? -14.122 -4.892 10.159 1.00 93.00 84 ALA A CA 1
ATOM 667 C C . ALA A 1 84 ? -14.182 -3.370 9.919 1.00 93.00 84 ALA A C 1
ATOM 669 O O . ALA A 1 84 ? -13.757 -2.878 8.878 1.00 93.00 84 ALA A O 1
ATOM 670 N N . SER A 1 85 ? -14.647 -2.605 10.912 1.00 91.94 85 SER A N 1
ATOM 671 C CA . SER A 1 85 ? -14.730 -1.148 10.805 1.00 91.94 85 SER A CA 1
ATOM 672 C C . SER A 1 85 ? -13.371 -0.449 10.931 1.00 91.94 85 SER A C 1
ATOM 674 O O . SER A 1 85 ? -13.154 0.553 10.262 1.00 91.94 85 SER A O 1
ATOM 676 N N . GLU A 1 86 ? -12.459 -0.953 11.765 1.00 94.00 86 GLU A N 1
ATOM 677 C CA . GLU A 1 86 ? -11.084 -0.438 11.855 1.00 94.00 86 GLU A CA 1
ATOM 678 C C . GLU A 1 86 ? -10.304 -0.734 10.575 1.00 94.00 86 GLU A C 1
ATOM 680 O O . GLU A 1 86 ? -9.697 0.172 10.008 1.00 94.00 86 GLU A O 1
ATOM 685 N N . ARG A 1 87 ? -10.380 -1.981 10.091 1.00 94.69 87 ARG A N 1
ATOM 686 C CA . ARG A 1 87 ? -9.759 -2.410 8.837 1.00 94.69 87 ARG A CA 1
ATOM 687 C C . ARG A 1 87 ? -10.202 -1.520 7.691 1.00 94.69 87 ARG A C 1
ATOM 689 O O . ARG A 1 87 ? -9.359 -0.976 6.994 1.00 94.69 87 ARG A O 1
ATOM 696 N N . ARG A 1 88 ? -11.512 -1.306 7.553 1.00 93.62 88 ARG A N 1
ATOM 697 C CA . ARG A 1 88 ? -12.052 -0.515 6.450 1.00 93.62 88 ARG A CA 1
ATOM 698 C C . ARG A 1 88 ? -11.607 0.949 6.489 1.00 93.62 88 ARG A C 1
ATOM 700 O O . ARG A 1 88 ? -11.335 1.525 5.443 1.00 93.62 88 ARG A O 1
ATOM 707 N N . VAL A 1 89 ? -11.496 1.541 7.682 1.00 94.94 89 VAL A N 1
ATOM 708 C CA . VAL A 1 89 ? -10.942 2.896 7.838 1.00 94.94 89 VAL A CA 1
ATOM 709 C C . VAL A 1 89 ? -9.476 2.939 7.406 1.00 94.94 89 VAL A C 1
ATOM 711 O O . VAL A 1 89 ? -9.103 3.860 6.691 1.00 94.94 89 VAL A O 1
ATOM 714 N N . ILE A 1 90 ? -8.661 1.954 7.795 1.00 94.94 90 ILE A N 1
ATOM 715 C CA . ILE A 1 90 ? -7.245 1.883 7.403 1.00 94.94 90 ILE A CA 1
ATOM 716 C C . ILE A 1 90 ? -7.091 1.637 5.896 1.00 94.94 90 ILE A C 1
ATOM 718 O O . ILE A 1 90 ? -6.343 2.356 5.244 1.00 94.94 90 ILE A O 1
ATOM 722 N N . GLU A 1 91 ? -7.836 0.696 5.317 1.00 93.56 91 GLU A N 1
ATOM 723 C CA . GLU A 1 91 ? -7.797 0.414 3.876 1.00 93.56 91 GLU A CA 1
ATOM 724 C C . GLU A 1 91 ? -8.078 1.661 3.037 1.00 93.56 91 GLU A C 1
ATOM 726 O O . GLU A 1 91 ? -7.316 1.961 2.125 1.00 93.56 91 GLU A O 1
ATOM 731 N N . LEU A 1 92 ? -9.128 2.415 3.379 1.00 94.44 92 LEU A N 1
ATOM 732 C CA . LEU A 1 92 ? -9.494 3.642 2.668 1.00 94.44 92 LEU A CA 1
ATOM 733 C C . LEU A 1 92 ? -8.534 4.796 2.956 1.00 94.44 92 LEU A C 1
ATOM 735 O O . LEU A 1 92 ? -8.293 5.637 2.097 1.00 94.44 92 LEU A O 1
ATOM 739 N N . ARG A 1 93 ? -7.997 4.879 4.176 1.00 94.62 93 ARG A N 1
ATOM 740 C CA . ARG A 1 93 ? -7.106 5.977 4.561 1.00 94.62 93 ARG A CA 1
ATOM 741 C C . ARG A 1 93 ? -5.766 5.914 3.838 1.00 94.62 93 ARG A C 1
ATOM 743 O O . ARG A 1 93 ? -5.219 6.979 3.565 1.00 94.62 93 ARG A O 1
ATOM 750 N N . TYR A 1 94 ? -5.271 4.706 3.573 1.00 93.31 94 TYR A N 1
ATOM 751 C CA . TYR A 1 94 ? -3.951 4.443 2.993 1.00 93.31 94 TYR A CA 1
ATOM 752 C C . TYR A 1 94 ? -4.021 3.802 1.595 1.00 93.31 94 TYR A C 1
ATOM 754 O O . TYR A 1 94 ? -3.003 3.330 1.102 1.00 93.31 94 TYR A O 1
ATOM 762 N N . GLY A 1 95 ? -5.203 3.740 0.969 1.00 91.81 95 GLY A N 1
ATOM 763 C CA . GLY A 1 95 ? -5.368 3.204 -0.388 1.00 91.81 95 GLY A CA 1
ATOM 764 C C . GLY A 1 95 ? -4.992 1.726 -0.530 1.00 91.81 95 GLY A C 1
ATOM 765 O O . GLY A 1 95 ? -4.600 1.286 -1.604 1.00 91.81 95 GLY A O 1
ATOM 766 N N . LEU A 1 96 ? -5.101 0.922 0.533 1.00 89.12 96 LEU A N 1
ATOM 767 C CA . LEU A 1 96 ? -4.646 -0.481 0.521 1.00 89.12 96 LEU A CA 1
ATOM 768 C C . LEU A 1 96 ? -5.560 -1.414 -0.291 1.00 89.12 96 LEU A C 1
ATOM 770 O O . LEU A 1 96 ? -5.248 -2.594 -0.443 1.00 89.12 96 LEU A O 1
ATOM 774 N N . TYR A 1 97 ? -6.701 -0.908 -0.763 1.00 82.75 97 TYR A N 1
ATOM 775 C CA . TYR A 1 97 ? -7.682 -1.665 -1.538 1.00 82.75 97 TYR A CA 1
ATOM 776 C C . TYR A 1 97 ? -7.734 -1.224 -3.007 1.00 82.75 97 TYR A C 1
ATOM 778 O O . TYR A 1 97 ? -7.645 -2.063 -3.898 1.00 82.75 97 TYR A O 1
ATOM 786 N N . ASP A 1 98 ? -7.883 0.078 -3.255 1.00 86.81 98 ASP A N 1
ATOM 787 C CA . ASP A 1 98 ? -8.066 0.683 -4.581 1.00 86.81 98 ASP A CA 1
ATOM 788 C C . ASP A 1 98 ? -6.874 1.545 -5.037 1.00 86.81 98 ASP A C 1
ATOM 790 O O . ASP A 1 98 ? -6.855 1.983 -6.182 1.00 86.81 98 ASP A O 1
ATOM 794 N N . GLY A 1 99 ? -5.860 1.739 -4.189 1.00 89.19 99 GLY A N 1
ATOM 795 C CA . GLY A 1 99 ? -4.686 2.569 -4.480 1.00 89.19 99 GLY A CA 1
ATOM 796 C C . GLY A 1 99 ? -4.869 4.055 -4.167 1.00 89.19 99 GLY A C 1
ATOM 797 O O . GLY A 1 99 ? -3.885 4.791 -4.189 1.00 89.19 99 GLY A O 1
ATOM 798 N N . ASP A 1 100 ? -6.086 4.483 -3.820 1.00 91.81 100 ASP A N 1
ATOM 799 C CA . ASP A 1 100 ? -6.421 5.888 -3.594 1.00 91.81 100 ASP A CA 1
ATOM 800 C C . ASP A 1 100 ? -6.589 6.182 -2.098 1.00 91.81 100 ASP A C 1
ATOM 802 O O . ASP A 1 100 ? -7.442 5.612 -1.410 1.00 91.81 100 ASP A O 1
ATOM 806 N N . ASP A 1 101 ? -5.794 7.114 -1.573 1.00 94.00 101 ASP A N 1
ATOM 807 C CA . ASP A 1 101 ? -5.904 7.537 -0.185 1.00 94.00 101 ASP A CA 1
ATOM 808 C C . ASP A 1 101 ? -7.076 8.512 0.019 1.00 94.00 101 ASP A C 1
ATOM 810 O O . ASP A 1 101 ? -7.342 9.422 -0.768 1.00 94.00 101 ASP A O 1
ATOM 814 N N . ARG A 1 102 ? -7.822 8.329 1.114 1.00 94.94 102 ARG A N 1
ATOM 815 C CA . ARG A 1 102 ? -8.989 9.165 1.436 1.00 94.94 102 ARG A CA 1
ATOM 816 C C . ARG A 1 102 ? -8.773 9.974 2.700 1.00 94.94 102 ARG A C 1
ATOM 818 O O . ARG A 1 102 ? -8.196 9.511 3.682 1.00 94.94 102 ARG A O 1
ATOM 825 N N . THR A 1 103 ? -9.311 11.191 2.729 1.00 96.62 103 THR A N 1
ATOM 826 C CA . THR A 1 103 ? -9.284 12.025 3.937 1.00 96.62 103 THR A CA 1
ATOM 827 C C . THR A 1 103 ? -10.253 11.497 4.997 1.00 96.62 103 THR A C 1
ATOM 829 O O . THR A 1 103 ? -11.299 10.931 4.680 1.00 96.62 103 THR A O 1
ATOM 832 N N . LEU A 1 104 ? -9.970 11.759 6.279 1.00 96.19 104 LEU A N 1
ATOM 833 C CA . LEU A 1 104 ? -10.867 11.386 7.388 1.00 96.19 104 LEU A CA 1
ATOM 834 C C . LEU A 1 104 ? -12.287 11.951 7.231 1.00 96.19 104 LEU A C 1
ATOM 836 O O . LEU A 1 104 ? -13.249 11.352 7.703 1.00 96.19 104 LEU A O 1
ATOM 840 N N . GLU A 1 105 ? -12.422 13.108 6.584 1.00 96.50 105 GLU A N 1
ATOM 841 C CA . GLU A 1 105 ? -13.715 13.727 6.303 1.00 96.50 105 GLU A CA 1
ATOM 842 C C . GLU A 1 105 ? -14.461 13.032 5.156 1.00 96.50 105 GLU A C 1
ATOM 844 O O . GLU A 1 105 ? -15.673 12.848 5.244 1.00 96.50 105 GLU A O 1
ATOM 849 N N . SER A 1 106 ? -13.759 12.626 4.091 1.00 96.19 106 SER A N 1
ATOM 850 C CA . SER A 1 106 ? -14.338 11.825 3.003 1.00 96.19 106 SER A CA 1
ATOM 851 C C . SER A 1 106 ? -14.825 10.472 3.524 1.00 96.19 106 SER A C 1
ATOM 853 O O . SER A 1 106 ? -15.986 10.120 3.323 1.00 96.19 106 SER A O 1
ATOM 855 N N . ILE A 1 107 ? -13.986 9.786 4.306 1.00 95.44 107 ILE A N 1
ATOM 856 C CA . ILE A 1 107 ? -14.348 8.533 4.975 1.00 95.44 107 ILE A CA 1
ATOM 857 C C . ILE A 1 107 ? -15.537 8.776 5.916 1.00 95.44 107 ILE A C 1
ATOM 859 O O . ILE A 1 107 ? -16.517 8.045 5.880 1.00 95.44 107 ILE A O 1
ATOM 863 N N . GLY A 1 108 ? -15.518 9.841 6.722 1.00 95.56 108 GLY A N 1
ATOM 864 C CA . GLY A 1 108 ? -16.633 10.165 7.620 1.00 95.56 108 GLY A CA 1
ATOM 865 C C . GLY A 1 108 ? -17.966 10.304 6.883 1.00 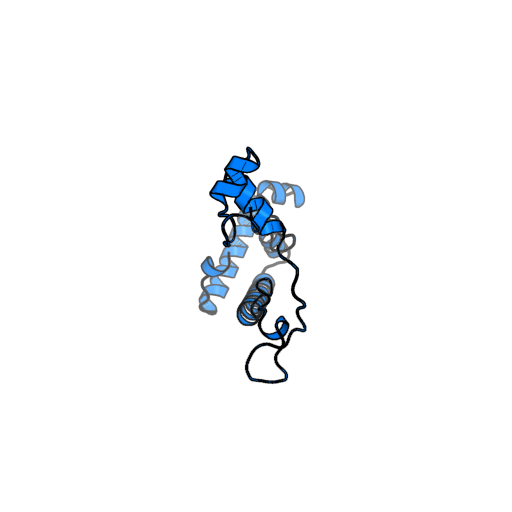95.56 108 GLY A C 1
ATOM 866 O O . GLY A 1 108 ? -18.965 9.723 7.308 1.00 95.56 108 GLY A O 1
ATOM 867 N N . ARG A 1 109 ? -17.964 10.993 5.734 1.00 96.00 109 ARG A N 1
ATOM 868 C CA . ARG A 1 109 ? -19.141 11.127 4.864 1.00 96.00 109 ARG A CA 1
ATOM 869 C C . ARG A 1 109 ? -19.625 9.783 4.316 1.00 96.00 109 ARG A C 1
ATOM 871 O O . ARG A 1 109 ? -20.824 9.534 4.358 1.00 96.00 109 ARG A O 1
ATOM 878 N N . GLU A 1 110 ? -18.721 8.916 3.866 1.00 92.81 110 GLU A N 1
ATOM 879 C CA . GLU A 1 110 ? -19.057 7.577 3.352 1.00 92.81 110 GLU A CA 1
ATOM 880 C C . GLU A 1 110 ? -19.688 6.677 4.430 1.00 92.81 110 GLU A C 1
ATOM 882 O O . GLU A 1 110 ? -20.656 5.971 4.163 1.00 92.81 110 GLU A O 1
ATOM 887 N N . PHE A 1 111 ? -19.188 6.743 5.669 1.00 91.44 111 PHE A N 1
ATOM 888 C CA . PHE A 1 111 ? -19.685 5.937 6.793 1.00 91.44 111 PHE A CA 1
ATOM 889 C C . PHE A 1 111 ? -20.841 6.581 7.572 1.00 91.44 111 PHE A C 1
ATOM 891 O O . PHE A 1 111 ? -21.327 5.982 8.532 1.00 91.44 111 PHE A O 1
ATOM 898 N N . GLY A 1 112 ? -21.267 7.797 7.214 1.00 94.69 112 GLY A N 1
ATOM 899 C CA . GLY A 1 112 ? -22.289 8.539 7.959 1.00 94.69 112 GLY A CA 1
ATOM 900 C C . GLY A 1 112 ? -21.866 8.886 9.394 1.00 94.69 112 GLY A C 1
ATOM 901 O O . GLY A 1 112 ? -22.702 8.943 10.295 1.00 94.69 112 GLY A O 1
ATOM 902 N N . VAL A 1 113 ? -20.566 9.085 9.633 1.00 95.62 113 VAL A N 1
ATOM 903 C CA . VAL A 1 113 ? -19.997 9.396 10.954 1.00 95.62 113 VAL A CA 1
ATOM 904 C C . VAL A 1 113 ? -19.171 10.678 10.922 1.00 95.62 113 VAL A C 1
ATOM 906 O O . VAL A 1 113 ? -18.718 11.146 9.880 1.00 95.62 113 VAL A O 1
ATOM 909 N N . THR A 1 114 ? -18.928 11.261 12.094 1.00 96.75 114 THR A N 1
ATOM 910 C CA . THR A 1 114 ? -18.097 12.465 12.190 1.00 96.75 114 THR A CA 1
ATOM 911 C C . THR A 1 114 ? -16.631 12.161 11.876 1.00 96.75 114 THR A C 1
ATOM 913 O O . THR A 1 114 ? -16.129 11.069 12.154 1.00 96.75 114 THR A O 1
ATOM 916 N N . ARG A 1 115 ? -15.901 13.167 11.376 1.00 97.00 115 ARG A N 1
ATOM 917 C CA . ARG A 1 115 ? -14.441 13.104 11.179 1.00 97.00 115 ARG A CA 1
ATOM 918 C C . ARG A 1 115 ? -13.710 12.600 12.429 1.00 97.00 115 ARG A C 1
ATOM 920 O O . ARG A 1 115 ? -12.813 11.769 12.329 1.00 97.00 115 ARG A O 1
ATOM 927 N N . GLU A 1 116 ? -14.107 13.081 13.606 1.00 96.69 116 GLU A N 1
ATOM 928 C CA . GLU A 1 116 ? -13.489 12.682 14.874 1.00 96.69 116 GLU A CA 1
ATOM 929 C C . GLU A 1 116 ? -13.727 11.200 15.187 1.00 96.69 116 GLU A C 1
ATOM 931 O O . GLU A 1 116 ? -12.830 10.517 15.677 1.00 96.69 116 GLU A O 1
ATOM 936 N N . ARG A 1 117 ? -14.897 10.656 14.830 1.00 95.62 117 ARG A N 1
ATOM 937 C CA . ARG A 1 117 ? -15.173 9.226 14.990 1.00 95.62 117 ARG A CA 1
ATOM 938 C C . ARG A 1 117 ? -14.271 8.365 14.104 1.00 95.62 117 ARG A C 1
ATOM 940 O O . ARG A 1 117 ? -13.815 7.317 14.560 1.00 95.62 117 ARG A O 1
ATOM 947 N N . VAL A 1 118 ? -13.991 8.804 12.875 1.00 96.69 118 VAL A N 1
ATOM 948 C CA . VAL A 1 118 ? -13.023 8.135 11.986 1.00 96.69 118 VAL A CA 1
ATOM 949 C C . VAL A 1 118 ? -11.615 8.219 12.570 1.00 96.69 118 VAL A C 1
ATOM 951 O O . VAL A 1 118 ? -10.944 7.196 12.668 1.00 96.69 118 VAL A O 1
ATOM 954 N N . ARG A 1 119 ? -11.200 9.398 13.051 1.00 96.62 119 ARG A N 1
ATOM 955 C CA . ARG A 1 119 ? -9.894 9.598 13.703 1.00 96.62 119 ARG A CA 1
ATOM 956 C C . ARG A 1 119 ? -9.699 8.666 14.901 1.00 96.62 119 ARG A C 1
ATOM 958 O O . ARG A 1 119 ? -8.637 8.077 15.066 1.00 96.62 119 ARG A O 1
ATOM 965 N N . GLN A 1 120 ? -10.726 8.496 15.734 1.00 96.38 120 GLN A N 1
ATOM 966 C CA . GLN A 1 120 ? -10.681 7.565 16.866 1.00 96.38 120 GLN A CA 1
ATOM 967 C C . GLN A 1 120 ? -10.456 6.119 16.410 1.00 96.38 120 GLN A C 1
ATOM 969 O O . GLN A 1 120 ? -9.619 5.427 16.988 1.00 96.38 120 GLN A O 1
ATOM 974 N N . LYS A 1 121 ? -11.172 5.671 15.368 1.00 95.69 121 LYS A N 1
ATOM 975 C CA . LYS A 1 121 ? -11.000 4.327 14.789 1.00 95.69 121 LYS A CA 1
ATOM 976 C C . LYS A 1 121 ? -9.604 4.140 14.199 1.00 95.69 121 LYS A C 1
ATOM 978 O O . LYS A 1 121 ? -8.993 3.104 14.434 1.00 95.69 121 LYS A O 1
ATOM 983 N N . GLU A 1 122 ? -9.087 5.143 13.492 1.00 95.31 122 GLU A N 1
ATOM 984 C CA . GLU A 1 122 ? -7.726 5.133 12.950 1.00 95.31 122 GLU A CA 1
ATOM 985 C C . GLU A 1 122 ? -6.690 4.977 14.070 1.00 95.31 122 GLU A C 1
ATOM 987 O O . GLU A 1 122 ? -5.861 4.074 14.022 1.00 95.31 122 GLU A O 1
ATOM 992 N N . VAL A 1 123 ? -6.770 5.791 15.127 1.00 95.94 123 VAL A N 1
ATOM 993 C CA . VAL A 1 123 ? -5.839 5.711 16.265 1.00 95.94 123 VAL A CA 1
ATOM 994 C C . VAL A 1 123 ? -5.912 4.347 16.958 1.00 95.94 123 VAL A C 1
ATOM 996 O O . VAL A 1 123 ? -4.876 3.771 17.291 1.00 95.94 123 VAL A O 1
ATOM 999 N N . GLN A 1 124 ? -7.117 3.808 17.164 1.00 95.00 124 GLN A N 1
ATOM 1000 C CA . GLN A 1 124 ? -7.299 2.475 17.748 1.00 95.00 124 GLN A CA 1
ATOM 1001 C C . GLN A 1 124 ? -6.658 1.385 16.883 1.00 95.00 124 GLN A C 1
ATOM 1003 O O . GLN A 1 124 ? -5.922 0.546 17.405 1.00 95.00 124 GLN A O 1
ATOM 1008 N N . ALA A 1 125 ? -6.878 1.435 15.570 1.00 94.81 125 ALA A N 1
ATOM 1009 C CA . ALA A 1 125 ? -6.289 0.498 14.625 1.00 94.81 125 ALA A CA 1
ATOM 1010 C C . ALA A 1 125 ? -4.757 0.599 14.601 1.00 94.81 125 ALA A C 1
ATOM 1012 O O . ALA A 1 125 ? -4.073 -0.407 14.776 1.00 94.81 125 ALA A O 1
ATOM 1013 N N . LEU A 1 126 ? -4.205 1.810 14.482 1.00 93.81 126 LEU A N 1
ATOM 1014 C CA . LEU A 1 126 ? -2.758 2.042 14.470 1.00 93.81 126 LEU A CA 1
ATOM 1015 C C . LEU A 1 126 ? -2.085 1.564 15.760 1.00 93.81 126 LEU A C 1
ATOM 1017 O O . LEU A 1 126 ? -0.991 1.010 15.712 1.00 93.81 126 LEU A O 1
ATOM 1021 N N . ASN A 1 127 ? -2.730 1.727 16.916 1.00 93.50 127 ASN A N 1
ATOM 1022 C CA . ASN A 1 127 ? -2.194 1.220 18.179 1.00 93.50 127 ASN A CA 1
ATOM 1023 C C . ASN A 1 127 ? -2.140 -0.314 18.219 1.00 93.50 127 ASN A C 1
ATOM 1025 O O . ASN A 1 127 ? -1.150 -0.864 18.701 1.00 93.50 127 ASN A O 1
ATOM 1029 N N . LYS A 1 128 ? -3.154 -1.003 17.677 1.00 91.50 128 LYS A N 1
ATOM 1030 C CA . LYS A 1 128 ? -3.144 -2.469 17.538 1.00 91.50 128 LYS A CA 1
ATOM 1031 C C . LYS A 1 128 ? -2.043 -2.929 16.581 1.00 91.50 128 LYS A C 1
ATOM 1033 O O . LYS A 1 128 ? -1.259 -3.804 16.934 1.00 91.50 128 LYS A O 1
ATOM 1038 N N . LEU A 1 129 ? -1.921 -2.282 15.421 1.00 90.31 129 LEU A N 1
ATOM 1039 C CA . LEU A 1 129 ? -0.871 -2.584 14.442 1.00 90.31 129 LEU A CA 1
ATOM 1040 C C . LEU A 1 129 ? 0.536 -2.364 15.028 1.00 90.31 129 LEU A C 1
ATOM 1042 O O . LEU A 1 129 ? 1.416 -3.199 14.848 1.00 90.31 129 LEU A O 1
ATOM 1046 N N . ARG A 1 130 ? 0.740 -1.298 15.816 1.00 89.38 130 ARG A N 1
ATOM 1047 C CA . ARG A 1 130 ? 1.994 -1.034 16.556 1.00 89.38 130 ARG A CA 1
ATOM 1048 C C . ARG A 1 130 ? 2.316 -2.071 17.624 1.00 89.38 130 ARG A C 1
ATOM 1050 O O . ARG A 1 130 ? 3.487 -2.255 17.946 1.00 89.38 130 ARG A O 1
ATOM 1057 N N . ALA A 1 131 ? 1.317 -2.705 18.229 1.00 88.25 131 ALA A N 1
ATOM 1058 C CA . ALA A 1 131 ? 1.563 -3.808 19.154 1.00 88.25 131 ALA A CA 1
ATOM 1059 C C . ALA A 1 131 ? 2.082 -5.039 18.393 1.00 88.25 131 ALA A C 1
ATOM 1061 O O . ALA A 1 131 ? 3.150 -5.544 18.726 1.00 88.25 131 ALA A O 1
ATOM 1062 N N . ILE A 1 132 ? 1.410 -5.414 17.300 1.00 85.62 132 ILE A N 1
ATOM 1063 C CA . ILE A 1 132 ? 1.782 -6.558 16.448 1.00 85.62 132 ILE A CA 1
ATOM 1064 C C . ILE A 1 132 ? 3.185 -6.379 15.849 1.00 85.62 132 ILE A C 1
ATOM 1066 O O . ILE A 1 132 ? 4.004 -7.296 15.873 1.00 85.62 132 ILE A O 1
ATOM 1070 N N . SER A 1 133 ? 3.490 -5.181 15.347 1.00 82.56 133 SER A N 1
ATOM 1071 C CA . SER A 1 133 ? 4.803 -4.853 14.779 1.00 82.56 133 SER A CA 1
ATOM 1072 C C . SER A 1 133 ? 5.936 -4.984 15.806 1.00 82.56 133 SER A C 1
ATOM 1074 O O . SER A 1 133 ? 6.994 -5.523 15.477 1.00 82.56 133 SER A O 1
ATOM 1076 N N . ARG A 1 134 ? 5.708 -4.561 17.059 1.00 81.38 134 ARG A N 1
ATOM 1077 C CA . ARG A 1 134 ? 6.687 -4.711 18.149 1.00 81.38 134 ARG A CA 1
ATOM 1078 C C . ARG A 1 134 ? 6.912 -6.169 18.530 1.00 81.38 134 ARG A C 1
ATOM 1080 O O . ARG A 1 134 ? 8.053 -6.560 18.734 1.00 81.38 134 ARG A O 1
ATOM 1087 N N . GLU A 1 135 ? 5.854 -6.971 18.586 1.00 76.00 135 GLU A N 1
ATOM 1088 C CA . GLU A 1 135 ? 5.960 -8.407 18.873 1.00 76.00 135 GLU A CA 1
ATOM 1089 C C . GLU A 1 135 ? 6.707 -9.169 17.771 1.00 76.00 135 GLU A C 1
ATOM 1091 O O . GLU A 1 135 ? 7.426 -10.124 18.055 1.00 76.00 135 GLU A O 1
ATOM 1096 N N . ARG A 1 136 ? 6.581 -8.728 16.513 1.00 71.56 136 ARG A N 1
ATOM 1097 C CA . ARG A 1 136 ? 7.218 -9.365 15.350 1.00 71.56 136 ARG A CA 1
ATOM 1098 C C . ARG A 1 136 ? 8.574 -8.775 14.958 1.00 71.56 136 ARG A C 1
ATOM 1100 O O . ARG A 1 136 ? 9.184 -9.275 14.018 1.00 71.56 136 ARG A O 1
ATOM 1107 N N . ASN A 1 137 ? 9.051 -7.751 15.669 1.00 65.62 137 ASN A N 1
ATOM 1108 C CA . ASN A 1 137 ? 10.300 -7.039 15.382 1.00 65.62 137 ASN A CA 1
ATOM 1109 C C . ASN A 1 137 ? 10.373 -6.497 13.934 1.00 65.62 137 ASN A C 1
ATOM 1111 O O . ASN A 1 137 ? 11.384 -6.633 13.248 1.00 65.62 137 ASN A O 1
ATOM 1115 N N . VAL A 1 138 ? 9.266 -5.917 13.453 1.00 65.25 138 VAL A N 1
ATOM 1116 C CA . VAL A 1 138 ? 9.149 -5.326 12.108 1.00 65.25 138 VAL A CA 1
ATOM 1117 C C . VAL A 1 138 ? 8.861 -3.831 12.240 1.00 65.25 138 VAL A C 1
ATOM 1119 O O . VAL A 1 138 ? 7.875 -3.461 12.872 1.00 65.25 138 VAL A O 1
ATOM 1122 N N . GLU A 1 139 ? 9.680 -2.954 11.654 1.00 56.88 139 GLU A N 1
ATOM 1123 C CA . GLU A 1 139 ? 9.438 -1.503 11.678 1.00 56.88 139 GLU A CA 1
ATOM 1124 C C . GLU A 1 139 ? 8.257 -1.103 10.780 1.00 56.88 139 GLU A C 1
ATOM 1126 O O . GLU A 1 139 ? 8.326 -1.219 9.556 1.00 56.88 139 GLU A O 1
ATOM 1131 N N . LEU A 1 140 ? 7.201 -0.532 11.373 1.00 55.94 140 LEU A N 1
ATOM 1132 C CA . LEU A 1 140 ? 6.041 0.010 10.643 1.00 55.94 140 LEU A CA 1
ATOM 1133 C C . LEU A 1 140 ? 6.400 1.106 9.630 1.00 55.94 140 LEU A C 1
ATOM 1135 O O . LEU A 1 140 ? 5.709 1.251 8.629 1.00 55.94 140 LEU A O 1
ATOM 1139 N N . ALA A 1 141 ? 7.469 1.868 9.881 1.00 53.72 141 ALA A N 1
ATOM 1140 C CA . ALA A 1 141 ? 7.922 2.944 8.997 1.00 53.72 141 ALA A CA 1
ATOM 1141 C C . ALA A 1 141 ? 8.539 2.436 7.682 1.00 53.72 141 ALA A C 1
ATOM 1143 O O . ALA A 1 141 ? 8.700 3.210 6.751 1.00 53.72 141 ALA A O 1
ATOM 1144 N N . SER A 1 142 ? 8.870 1.144 7.593 1.00 48.12 142 SER A N 1
ATOM 1145 C CA . SER A 1 142 ? 9.366 0.522 6.357 1.00 48.12 142 SER A CA 1
ATOM 1146 C C . SER A 1 142 ? 8.245 0.007 5.437 1.00 48.12 142 SER A C 1
ATOM 1148 O O . SER A 1 142 ? 8.524 -0.540 4.367 1.00 48.12 142 SER A O 1
ATOM 1150 N N . MET A 1 143 ? 6.983 0.142 5.868 1.00 52.75 143 MET A N 1
ATOM 1151 C CA . MET A 1 143 ? 5.807 -0.485 5.249 1.00 52.75 143 MET A CA 1
ATOM 1152 C C . MET A 1 143 ? 4.723 0.492 4.767 1.00 52.75 143 MET A C 1
ATOM 1154 O O . MET A 1 143 ? 3.869 0.065 3.992 1.00 52.75 143 MET A O 1
ATOM 1158 N N . LEU A 1 144 ? 4.748 1.754 5.212 1.00 45.06 144 LEU A N 1
ATOM 1159 C CA . LEU A 1 144 ? 3.907 2.865 4.735 1.00 45.06 144 LEU A CA 1
ATOM 1160 C C . LEU A 1 144 ? 4.769 3.843 3.935 1.00 45.06 144 LEU A C 1
ATOM 1162 O O . LEU A 1 144 ? 4.253 4.388 2.940 1.00 45.06 144 LEU A O 1
#

Solvent-accessible surface area (backbone atoms only — not comparable to full-atom values): 8570 Å² total; per-residue (Å²): 105,63,90,76,68,81,44,84,81,50,60,62,59,52,8,62,75,66,74,46,52,50,69,55,40,51,52,54,59,64,66,67,59,79,83,75,69,48,80,43,73,48,80,94,51,98,80,40,30,49,51,79,71,58,74,68,84,82,61,77,52,69,68,59,52,51,53,51,54,50,50,53,51,53,51,53,55,58,45,64,77,40,54,74,70,32,34,52,50,48,30,40,46,66,11,75,78,83,68,54,64,43,52,52,58,58,51,9,63,75,70,76,44,52,41,67,59,40,48,52,39,46,53,54,39,52,52,54,52,54,49,55,27,62,77,67,75,45,69,69,84,84,75,114

Nearest PDB structures (foldseek):
  7l7b-assembly1_F  TM=6.753E-01  e=6.292E-10  Clostridia bacterium
  8x6f-assembly1_E  TM=6.522E-01  e=8.844E-10  Staphylococcus aureus
  5ipl-assembly1_F  TM=6.386E-01  e=4.852E-09  Escherichia coli
  6ccv-assembly1_F  TM=6.084E-01  e=2.599E-09  Mycolicibacterium smegmatis MC2 155
  8igs-assembly1_L  TM=6.668E-01  e=1.598E-08  Escherichia coli K-12

Foldseek 3Di:
DCVPPVDDDDLVRVCVVVVHDSVVSVVVVVVPDDDDDQQPDDDPDPRDGNVNPDDDPVDDDPVNVVVVVVLLVVVVVLLVPADPLLSVLVCQQCVVDPNDHDQLCRVCVVVVHDSVVSVVSPVVSVVSSVVVCVVVVHDPVVND